Protein AF-A0A257Q5N3-F1 (afdb_monomer_lite)

Secondary structure (DSSP, 8-state):
--HHHHHHHTT--HHHHHHHTT--HHHHHHHHH-GGG--HHHHHHHHHHHHS---------TTGGGGSPP---HHHHHHHHH-----------S-TTS-SS----------------------

Foldseek 3Di:
DDLVVVLVVVVDDLCQLCVQLVHDSVVSVCCVPDVPPDDLVNVQSNCCSRPNDGDDDDDDDVVVVVPPPPPPPVVNVVVVVPPDDPDDDPPPDPDPPPPDDDDDDDPDDDDDDDDDDDDDDDD

Structure (mmCIF, N/CA/C/O backbone):
data_AF-A0A257Q5N3-F1
#
_entry.id   AF-A0A257Q5N3-F1
#
loop_
_atom_site.group_PDB
_atom_site.id
_atom_site.type_symbol
_atom_site.label_atom_id
_atom_site.label_alt_id
_atom_site.label_comp_id
_atom_site.label_asym_id
_atom_site.label_entity_id
_atom_site.label_seq_id
_atom_site.pdbx_PDB_ins_code
_atom_site.Cartn_x
_atom_site.Cartn_y
_atom_site.Cartn_z
_atom_site.occupancy
_atom_site.B_iso_or_equiv
_atom_site.auth_seq_id
_atom_site.auth_comp_id
_atom_site.auth_asym_id
_atom_site.auth_atom_id
_atom_site.pdbx_PDB_model_num
ATOM 1 N N . MET A 1 1 ? 0.655 14.820 -2.391 1.00 61.31 1 MET A N 1
ATOM 2 C CA . MET A 1 1 ? -0.186 14.171 -1.362 1.00 61.31 1 MET A CA 1
ATOM 3 C C . MET A 1 1 ? -0.161 12.679 -1.644 1.00 61.31 1 MET A C 1
ATOM 5 O O . MET A 1 1 ? -0.241 12.335 -2.816 1.00 61.31 1 MET A O 1
ATOM 9 N N . ASN A 1 2 ? 0.066 11.822 -0.645 1.00 84.75 2 ASN A N 1
ATOM 10 C CA . ASN A 1 2 ? 0.110 10.373 -0.876 1.00 84.75 2 ASN A CA 1
ATOM 11 C C . ASN A 1 2 ? -1.327 9.793 -0.909 1.00 84.75 2 ASN A C 1
ATOM 13 O O . ASN A 1 2 ? -2.256 10.408 -0.381 1.00 84.75 2 ASN A O 1
ATOM 17 N N . GLU A 1 3 ? -1.522 8.619 -1.517 1.00 87.50 3 GLU A N 1
ATOM 18 C CA . GLU A 1 3 ? -2.862 8.014 -1.667 1.00 87.50 3 GLU A CA 1
ATOM 19 C C . GLU A 1 3 ? -3.511 7.678 -0.313 1.00 87.50 3 GLU A C 1
ATOM 21 O O . GLU A 1 3 ? -4.727 7.751 -0.125 1.00 87.50 3 GLU A O 1
ATOM 26 N N . PHE A 1 4 ? -2.685 7.355 0.681 1.00 88.56 4 PHE A N 1
ATOM 27 C CA . PHE A 1 4 ? -3.146 7.028 2.022 1.00 88.56 4 PHE A CA 1
ATOM 28 C C . PHE A 1 4 ? -3.662 8.251 2.800 1.00 88.56 4 PHE A C 1
ATOM 30 O O . PHE A 1 4 ? -4.578 8.122 3.611 1.00 88.56 4 PHE A O 1
ATOM 37 N N . ASP A 1 5 ? -3.143 9.446 2.533 1.00 92.06 5 ASP A N 1
ATOM 38 C CA . ASP A 1 5 ? -3.614 10.705 3.105 1.00 92.06 5 ASP A CA 1
ATOM 39 C C . ASP A 1 5 ? -4.995 11.047 2.542 1.00 92.06 5 ASP A C 1
ATOM 41 O O . ASP A 1 5 ? -5.870 11.486 3.285 1.00 92.06 5 ASP A O 1
ATOM 45 N N . VAL A 1 6 ? -5.220 10.781 1.249 1.00 91.88 6 VAL A N 1
ATOM 46 C CA . VAL A 1 6 ? -6.542 10.901 0.609 1.00 91.88 6 VAL A CA 1
ATOM 47 C C . VAL A 1 6 ? -7.523 9.892 1.205 1.00 91.88 6 VAL A C 1
ATOM 49 O O . VAL A 1 6 ? -8.688 10.201 1.450 1.00 91.88 6 VAL A O 1
ATOM 52 N N . TYR A 1 7 ? -7.066 8.673 1.485 1.00 93.06 7 TYR A N 1
ATOM 53 C CA . TYR A 1 7 ? -7.887 7.673 2.159 1.00 93.06 7 TYR A CA 1
ATOM 54 C C . TYR A 1 7 ? -8.263 8.110 3.587 1.00 93.06 7 TYR A C 1
ATOM 56 O O . TYR A 1 7 ? -9.425 8.009 3.987 1.00 93.06 7 TYR A O 1
ATOM 64 N N . LYS A 1 8 ? -7.308 8.672 4.337 1.00 93.50 8 LYS A N 1
ATOM 65 C CA . LYS A 1 8 ? -7.539 9.225 5.680 1.00 93.50 8 LYS A CA 1
ATOM 66 C C . LYS A 1 8 ? -8.454 10.443 5.683 1.00 93.50 8 LYS A C 1
ATOM 68 O O . LYS A 1 8 ? -9.283 10.550 6.583 1.00 93.50 8 LYS A O 1
ATOM 73 N N . SER A 1 9 ? -8.339 11.344 4.705 1.00 93.25 9 SER A N 1
ATOM 74 C CA . SER A 1 9 ? -9.187 12.544 4.633 1.00 93.25 9 SER A CA 1
ATOM 75 C C . SER A 1 9 ? -10.668 12.200 4.441 1.00 93.25 9 SER A C 1
ATOM 77 O O . SER A 1 9 ? -11.535 12.954 4.870 1.00 93.25 9 SER A O 1
ATOM 79 N N . LYS A 1 10 ? -10.969 11.006 3.911 1.00 93.12 10 LYS A N 1
ATOM 80 C CA . LYS A 1 10 ? -12.319 10.417 3.845 1.00 93.12 10 LYS A CA 1
ATOM 81 C C . LYS A 1 10 ? -12.777 9.769 5.166 1.00 93.12 10 LYS A C 1
ATOM 83 O O . LYS A 1 10 ? -13.736 8.998 5.171 1.00 93.12 10 LYS A O 1
ATOM 88 N N . GLY A 1 11 ? -12.073 10.008 6.274 1.00 92.06 11 GLY A N 1
ATOM 89 C CA . GLY A 1 11 ? -12.372 9.443 7.594 1.00 92.06 11 GLY A CA 1
ATOM 90 C C . GLY A 1 11 ? -12.064 7.947 7.727 1.00 92.06 11 GLY A C 1
ATOM 91 O O . GLY A 1 11 ? -12.532 7.302 8.665 1.00 92.06 11 GLY A O 1
ATOM 92 N N . LYS A 1 12 ? -11.308 7.355 6.792 1.00 94.50 12 LYS A N 1
ATOM 93 C CA . LYS A 1 12 ? -10.982 5.924 6.823 1.00 94.50 12 LYS A CA 1
ATOM 94 C C . LYS A 1 12 ? -9.703 5.665 7.618 1.00 94.50 12 LYS A C 1
ATOM 96 O O . LYS A 1 12 ? -8.713 6.386 7.515 1.00 94.50 12 LYS A O 1
ATOM 101 N N . THR A 1 13 ? -9.714 4.592 8.405 1.00 95.12 13 THR A N 1
ATOM 102 C CA . THR A 1 13 ? -8.591 4.190 9.265 1.00 95.12 13 THR A CA 1
ATOM 103 C C . THR A 1 13 ? -7.824 3.002 8.677 1.00 95.12 13 THR A C 1
ATOM 105 O O . THR A 1 13 ? -8.307 2.311 7.776 1.00 95.12 13 THR A O 1
ATOM 108 N N . LYS A 1 14 ? -6.636 2.702 9.224 1.00 94.88 14 LYS A N 1
ATOM 109 C CA . LYS A 1 14 ? -5.896 1.467 8.890 1.00 94.88 14 LYS A CA 1
ATOM 110 C C . LYS A 1 14 ? -6.717 0.208 9.180 1.00 94.88 14 LYS A C 1
ATOM 112 O O . LYS A 1 14 ? -6.654 -0.738 8.406 1.00 94.88 14 LYS A O 1
ATOM 117 N N . ALA A 1 15 ? -7.516 0.216 10.249 1.00 95.62 15 ALA A N 1
ATOM 118 C CA . ALA A 1 15 ? -8.402 -0.895 10.589 1.00 95.62 15 ALA A CA 1
ATOM 119 C C . ALA A 1 15 ? -9.476 -1.117 9.512 1.00 95.62 15 ALA A C 1
ATOM 121 O O . ALA A 1 15 ? -9.736 -2.253 9.129 1.00 95.62 15 ALA A O 1
ATOM 122 N N . HIS A 1 16 ? -10.032 -0.037 8.952 1.00 96.12 16 HIS A N 1
ATOM 123 C CA . HIS A 1 16 ? -10.967 -0.142 7.831 1.00 96.12 16 HIS A CA 1
ATOM 124 C C . HIS A 1 16 ? -10.297 -0.734 6.583 1.00 96.12 16 HIS A C 1
ATOM 126 O O . HIS A 1 16 ? -10.883 -1.577 5.911 1.00 96.12 16 HIS A O 1
ATOM 132 N N . LEU A 1 17 ? -9.065 -0.313 6.271 1.00 96.25 17 LEU A N 1
ATOM 133 C CA . LEU A 1 17 ? -8.297 -0.888 5.159 1.00 96.25 17 LEU A CA 1
ATOM 134 C C . LEU A 1 17 ? -8.015 -2.382 5.374 1.00 96.25 17 LEU A C 1
ATOM 136 O O . LEU A 1 17 ? -8.213 -3.178 4.464 1.00 96.25 17 LEU A O 1
ATOM 140 N N . ALA A 1 18 ? -7.621 -2.765 6.589 1.00 96.44 18 ALA A N 1
ATOM 141 C CA . ALA A 1 18 ? -7.362 -4.153 6.957 1.00 96.44 18 ALA A CA 1
ATOM 142 C C . ALA A 1 18 ? -8.611 -5.029 6.788 1.00 96.44 18 ALA A C 1
ATOM 144 O O . ALA A 1 18 ? -8.552 -6.062 6.129 1.00 96.44 18 ALA A O 1
ATOM 145 N N . MET A 1 19 ? -9.757 -4.566 7.299 1.00 96.69 19 MET A N 1
ATOM 146 C CA . MET A 1 19 ? -11.044 -5.246 7.149 1.00 96.69 19 MET A CA 1
ATOM 147 C C . MET A 1 19 ? -11.437 -5.399 5.676 1.00 96.69 19 MET A C 1
ATOM 149 O O . MET A 1 19 ? -11.857 -6.476 5.266 1.00 96.69 19 MET A O 1
ATOM 153 N N . ARG A 1 20 ? -11.250 -4.348 4.868 1.00 95.31 20 ARG A N 1
ATOM 154 C CA . ARG A 1 20 ? -11.548 -4.374 3.430 1.00 95.31 20 ARG A CA 1
ATOM 155 C C . ARG A 1 20 ? -10.702 -5.400 2.671 1.00 95.31 20 ARG A C 1
ATOM 157 O O . ARG A 1 20 ? -11.207 -6.015 1.743 1.00 95.31 20 ARG A O 1
ATOM 164 N N . LEU A 1 21 ? -9.443 -5.577 3.067 1.00 95.88 21 LEU A N 1
ATOM 165 C CA . LEU A 1 21 ? -8.508 -6.518 2.442 1.00 95.88 21 LEU A CA 1
ATOM 166 C C . LEU A 1 21 ? -8.517 -7.915 3.088 1.00 95.88 21 LEU A C 1
ATOM 168 O O . LEU A 1 21 ? -7.741 -8.776 2.683 1.00 95.88 21 LEU A O 1
ATOM 172 N N . GLY A 1 22 ? -9.341 -8.153 4.116 1.00 96.69 22 GLY A N 1
ATOM 173 C CA . GLY A 1 22 ? -9.335 -9.418 4.859 1.00 96.69 22 GLY A CA 1
ATOM 174 C C . GLY A 1 22 ? -8.005 -9.698 5.574 1.00 96.69 22 GLY A C 1
ATOM 175 O O . GLY A 1 22 ? -7.600 -10.851 5.721 1.00 96.69 22 GLY A O 1
ATOM 176 N N . ARG A 1 23 ? -7.289 -8.648 5.991 1.00 95.81 23 ARG A N 1
ATOM 177 C CA . ARG A 1 23 ? -5.979 -8.723 6.660 1.00 95.81 23 ARG A CA 1
ATOM 178 C C . ARG A 1 23 ? -6.062 -8.226 8.099 1.00 95.81 23 ARG A C 1
ATOM 180 O O . ARG A 1 23 ? -7.018 -7.563 8.498 1.00 95.81 23 ARG A O 1
ATOM 187 N N . ARG A 1 24 ? -5.021 -8.504 8.887 1.00 96.44 24 ARG A N 1
ATOM 188 C CA . ARG A 1 24 ? -4.900 -7.969 10.251 1.00 96.44 24 ARG A CA 1
ATOM 189 C C . ARG A 1 24 ? -4.370 -6.522 10.219 1.00 96.44 24 ARG A C 1
ATOM 191 O O . ARG A 1 24 ? -3.491 -6.224 9.404 1.00 96.44 24 ARG A O 1
ATOM 198 N N . PRO A 1 25 ? -4.843 -5.608 11.088 1.00 95.50 25 PRO A N 1
ATOM 199 C CA . PRO A 1 25 ? -4.372 -4.216 11.128 1.00 95.50 25 PRO A CA 1
ATOM 200 C C . PRO A 1 25 ? -2.858 -4.057 11.329 1.00 95.50 25 PRO A C 1
ATOM 202 O O . PRO A 1 25 ? -2.262 -3.094 10.834 1.00 95.50 25 PRO A O 1
ATOM 205 N N . GLU A 1 26 ? -2.218 -5.007 12.011 1.00 94.88 26 GLU A N 1
ATOM 206 C CA . GLU A 1 26 ? -0.769 -5.037 12.224 1.00 94.88 26 GLU A CA 1
ATOM 207 C C . GLU A 1 26 ? -0.019 -5.241 10.900 1.00 94.88 26 GLU A C 1
ATOM 209 O O . GLU A 1 26 ? 1.015 -4.611 10.682 1.00 94.88 26 GLU A O 1
ATOM 214 N N . GLN A 1 27 ? -0.570 -6.045 9.979 1.00 94.06 27 GLN A N 1
ATOM 215 C CA . GLN A 1 27 ? 0.008 -6.260 8.647 1.00 94.06 27 GLN A CA 1
ATOM 216 C C . GLN A 1 27 ? -0.025 -4.971 7.827 1.00 94.06 27 GLN A C 1
ATOM 218 O O . GLN A 1 27 ? 1.002 -4.560 7.298 1.00 94.06 27 GLN A O 1
ATOM 223 N N . ILE A 1 28 ? -1.171 -4.280 7.807 1.00 94.75 28 ILE A N 1
ATOM 224 C CA . ILE A 1 28 ? -1.305 -2.978 7.136 1.00 94.75 28 ILE A CA 1
ATOM 225 C C . ILE A 1 28 ? -0.340 -1.957 7.736 1.00 94.75 28 ILE A C 1
ATOM 227 O O . ILE A 1 28 ? 0.283 -1.176 7.021 1.00 94.75 28 ILE A O 1
ATOM 231 N N . THR A 1 29 ? -0.201 -1.952 9.061 1.00 93.62 29 THR A N 1
ATOM 232 C CA . THR A 1 29 ? 0.727 -1.042 9.733 1.00 93.62 29 THR A CA 1
ATOM 233 C C . THR A 1 29 ? 2.159 -1.314 9.306 1.00 93.62 29 THR A C 1
ATOM 235 O O . THR A 1 29 ? 2.828 -0.357 8.923 1.00 93.62 29 THR A O 1
ATOM 238 N N . ARG A 1 30 ? 2.591 -2.581 9.293 1.00 92.44 30 ARG A N 1
ATOM 239 C CA . ARG A 1 30 ? 3.925 -2.991 8.841 1.00 92.44 30 ARG A CA 1
ATOM 240 C C . ARG A 1 30 ? 4.179 -2.602 7.387 1.00 92.44 30 ARG A C 1
ATOM 242 O O . ARG A 1 30 ? 5.169 -1.940 7.106 1.00 92.44 30 ARG A O 1
ATOM 249 N N . TRP A 1 31 ? 3.254 -2.924 6.486 1.00 93.06 31 TRP A N 1
ATOM 250 C CA . TRP A 1 31 ? 3.362 -2.581 5.066 1.00 93.06 31 TRP A CA 1
ATOM 251 C C . TRP A 1 31 ? 3.494 -1.075 4.817 1.00 93.06 31 TRP A C 1
ATOM 253 O O . TRP A 1 31 ? 4.264 -0.656 3.961 1.00 93.06 31 TRP A O 1
ATOM 263 N N . LEU A 1 32 ? 2.780 -0.252 5.588 1.00 90.50 32 LEU A N 1
ATOM 264 C CA . LEU A 1 32 ? 2.830 1.206 5.455 1.00 90.50 32 LEU A CA 1
ATOM 265 C C . LEU A 1 32 ? 4.015 1.867 6.178 1.00 90.50 32 LEU A C 1
ATOM 267 O O . LEU A 1 32 ? 4.239 3.057 5.970 1.00 90.50 32 LEU A O 1
ATOM 271 N N . SER A 1 33 ? 4.722 1.158 7.061 1.00 90.62 33 SER A N 1
ATOM 272 C CA . SER A 1 33 ? 5.873 1.705 7.802 1.00 90.62 33 SER A CA 1
ATOM 273 C C . SER A 1 33 ? 7.217 1.249 7.238 1.00 90.62 33 SER A C 1
ATOM 275 O O . SER A 1 33 ? 8.167 2.025 7.261 1.00 90.62 33 SER A O 1
ATOM 277 N N . GLU A 1 34 ? 7.286 0.046 6.668 1.00 86.44 34 GLU A N 1
ATOM 278 C CA . GLU A 1 34 ? 8.503 -0.521 6.085 1.00 86.44 34 GLU A CA 1
ATOM 279 C C . GLU A 1 34 ? 8.258 -0.954 4.628 1.00 86.44 34 GLU A C 1
ATOM 281 O O . GLU A 1 34 ? 7.898 -2.106 4.368 1.00 86.44 34 GLU A O 1
ATOM 286 N N . PRO A 1 35 ? 8.480 -0.064 3.642 1.00 76.94 35 PRO A N 1
ATOM 287 C CA . PRO A 1 35 ? 8.222 -0.373 2.234 1.00 76.94 35 PRO A CA 1
ATOM 288 C C . PRO A 1 35 ? 9.195 -1.409 1.641 1.00 76.94 35 PRO A C 1
ATOM 290 O O . PRO A 1 35 ? 8.929 -1.955 0.574 1.00 76.94 35 PRO A O 1
ATOM 293 N N . GLY A 1 36 ? 10.307 -1.712 2.323 1.00 82.06 36 GLY A N 1
ATOM 294 C CA . GLY A 1 36 ? 11.345 -2.630 1.838 1.00 82.06 36 GLY A CA 1
ATOM 295 C C . GLY A 1 36 ? 10.928 -4.101 1.745 1.00 82.06 36 GLY A C 1
ATOM 296 O O . GLY A 1 36 ? 11.633 -4.882 1.118 1.00 82.06 36 GLY A O 1
ATOM 297 N N . ASN A 1 37 ? 9.792 -4.483 2.338 1.00 81.25 37 ASN A N 1
ATOM 298 C CA . ASN A 1 37 ? 9.261 -5.851 2.289 1.00 81.25 37 ASN A CA 1
ATOM 299 C C . ASN A 1 37 ? 7.933 -5.948 1.513 1.00 81.25 37 ASN A C 1
ATOM 301 O O . ASN A 1 37 ? 7.160 -6.887 1.708 1.00 81.25 37 ASN A O 1
ATOM 305 N N . LEU A 1 38 ? 7.621 -4.949 0.682 1.00 90.88 38 LEU A N 1
ATOM 306 C CA . LEU A 1 38 ? 6.435 -4.978 -0.170 1.00 90.88 38 LEU A CA 1
ATOM 307 C C . LEU A 1 38 ? 6.722 -5.792 -1.431 1.00 90.88 38 LEU A C 1
ATOM 309 O O . LEU A 1 38 ? 7.621 -5.471 -2.205 1.00 90.88 38 LEU A O 1
ATOM 313 N N . THR A 1 39 ? 5.929 -6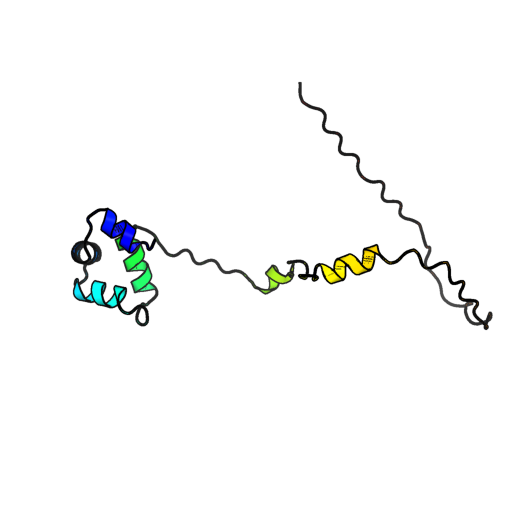.838 -1.649 1.00 92.56 39 THR A N 1
ATOM 314 C CA . THR A 1 39 ? 5.865 -7.528 -2.941 1.00 92.56 39 THR A CA 1
ATOM 315 C C . THR A 1 39 ? 4.928 -6.785 -3.892 1.00 92.56 39 THR A C 1
ATOM 317 O O . THR A 1 39 ? 4.122 -5.957 -3.459 1.00 92.56 39 THR A O 1
ATOM 320 N N . PHE A 1 40 ? 4.990 -7.108 -5.186 1.00 93.25 40 PHE A N 1
ATOM 321 C CA . PHE A 1 40 ? 4.045 -6.576 -6.173 1.00 93.25 40 PHE A CA 1
ATOM 322 C C . PHE A 1 40 ? 2.589 -6.898 -5.801 1.00 93.25 40 PHE A C 1
ATOM 324 O O . PHE A 1 40 ? 1.735 -6.017 -5.859 1.00 93.25 40 PHE A O 1
ATOM 331 N N . ASP A 1 41 ? 2.330 -8.113 -5.312 1.00 93.25 41 ASP A N 1
ATOM 332 C CA . ASP A 1 41 ? 1.003 -8.518 -4.833 1.00 93.25 41 ASP A CA 1
ATOM 333 C C . ASP A 1 41 ? 0.528 -7.628 -3.680 1.00 93.25 41 ASP A C 1
ATOM 335 O O . ASP A 1 41 ? -0.597 -7.141 -3.674 1.00 93.25 41 ASP A O 1
ATOM 339 N N . THR A 1 42 ? 1.418 -7.347 -2.723 1.00 94.19 42 THR A N 1
ATOM 340 C CA . THR A 1 42 ? 1.091 -6.501 -1.568 1.00 94.19 42 THR A CA 1
ATOM 341 C C . THR A 1 42 ? 0.800 -5.064 -1.992 1.00 94.19 42 THR A C 1
ATOM 343 O O . THR A 1 42 ? -0.105 -4.420 -1.461 1.00 94.19 42 THR A O 1
ATOM 346 N N . LEU A 1 43 ? 1.576 -4.542 -2.944 1.00 93.69 43 LEU A N 1
ATOM 347 C CA . LEU A 1 43 ? 1.359 -3.205 -3.481 1.00 93.69 43 LEU A CA 1
ATOM 348 C C . LEU A 1 43 ? 0.020 -3.120 -4.229 1.00 93.69 43 LEU A C 1
ATOM 350 O O . LEU A 1 43 ? -0.707 -2.145 -4.045 1.00 93.69 43 LEU A O 1
ATOM 354 N N . SER A 1 44 ? -0.323 -4.150 -5.003 1.00 94.25 44 SER A N 1
ATOM 355 C CA . SER A 1 44 ? -1.594 -4.245 -5.734 1.00 94.25 44 SER A CA 1
ATOM 356 C C . SER A 1 44 ? -2.784 -4.327 -4.769 1.00 94.25 44 SER A C 1
ATOM 358 O O . SER A 1 44 ? -3.707 -3.520 -4.868 1.00 94.25 44 SER A O 1
ATOM 360 N N . ASP A 1 45 ? -2.708 -5.182 -3.739 1.00 95.06 45 ASP A N 1
ATOM 361 C CA . ASP A 1 45 ? -3.698 -5.259 -2.651 1.00 95.06 45 ASP A CA 1
ATOM 362 C C . ASP A 1 45 ? -3.907 -3.886 -1.983 1.00 95.06 45 ASP A C 1
ATOM 364 O O . ASP A 1 45 ? -5.036 -3.459 -1.722 1.00 95.06 45 ASP A O 1
ATOM 368 N N . LEU A 1 46 ? -2.820 -3.159 -1.705 1.00 94.62 46 LEU A N 1
ATOM 369 C CA . LEU A 1 46 ? -2.894 -1.836 -1.086 1.00 94.62 46 LEU A CA 1
ATOM 370 C C . LEU A 1 46 ? -3.579 -0.813 -1.994 1.00 94.62 46 LEU A C 1
ATOM 372 O O . LEU A 1 46 ? -4.443 -0.078 -1.515 1.00 94.62 46 LEU A O 1
ATOM 376 N N . LEU A 1 47 ? -3.235 -0.760 -3.281 1.00 94.44 47 LEU A N 1
ATOM 377 C CA . LEU A 1 47 ? -3.856 0.163 -4.239 1.00 94.44 47 LEU A CA 1
ATOM 378 C C . LEU A 1 47 ? -5.346 -0.137 -4.424 1.00 94.44 47 LEU A C 1
ATOM 380 O O . LEU A 1 47 ? -6.181 0.774 -4.363 1.00 94.44 47 LEU A O 1
ATOM 384 N N . LEU A 1 48 ? -5.699 -1.417 -4.513 1.00 94.94 48 LEU A N 1
ATOM 385 C CA . LEU A 1 48 ? -7.084 -1.862 -4.571 1.00 94.94 48 LEU A CA 1
ATOM 386 C C . LEU A 1 48 ? -7.860 -1.429 -3.315 1.00 94.94 48 LEU A C 1
ATOM 388 O O . LEU A 1 48 ? -8.970 -0.892 -3.396 1.00 94.94 48 LEU A O 1
ATOM 392 N N . GLY A 1 49 ? -7.267 -1.610 -2.134 1.00 94.44 49 GLY A N 1
ATOM 393 C CA . GLY A 1 49 ? -7.885 -1.259 -0.857 1.00 94.44 49 GLY A CA 1
ATOM 394 C C . GLY A 1 49 ? -8.013 0.248 -0.611 1.00 94.44 49 GLY A C 1
ATOM 395 O O . GLY A 1 49 ? -9.010 0.688 -0.024 1.00 94.44 49 GLY A O 1
ATOM 396 N N . LEU A 1 50 ? -7.034 1.038 -1.055 1.00 94.69 50 LEU A N 1
ATOM 397 C CA . LEU A 1 50 ? -6.979 2.487 -0.850 1.00 94.69 50 LEU A CA 1
ATOM 398 C C . LEU A 1 50 ? -7.889 3.238 -1.820 1.00 94.69 50 LEU A C 1
ATOM 400 O O . LEU A 1 50 ? -8.694 4.068 -1.393 1.00 94.69 50 LEU A O 1
ATOM 404 N N . SER A 1 51 ? -7.799 2.929 -3.109 1.00 93.25 51 SER A N 1
ATOM 405 C CA . SER A 1 51 ? -8.421 3.740 -4.157 1.00 93.25 51 SER A CA 1
ATOM 406 C C . SER A 1 51 ? -9.160 2.940 -5.220 1.00 93.25 51 SER A C 1
ATOM 408 O O . SER A 1 51 ? -9.720 3.546 -6.128 1.00 93.25 51 SER A O 1
ATOM 410 N N . ALA A 1 52 ? -9.254 1.613 -5.069 1.00 93.81 52 ALA A N 1
ATOM 411 C CA . ALA A 1 52 ? -9.775 0.725 -6.108 1.00 93.81 52 ALA A CA 1
ATOM 412 C C . ALA A 1 52 ? -9.017 0.895 -7.439 1.00 93.81 52 ALA A C 1
ATOM 414 O O . ALA A 1 52 ? -9.617 0.887 -8.511 1.00 93.81 52 ALA A O 1
ATOM 415 N N . ALA A 1 53 ? -7.701 1.085 -7.338 1.00 94.06 53 ALA A N 1
ATOM 416 C CA . ALA A 1 53 ? -6.793 1.231 -8.465 1.00 94.06 53 ALA A CA 1
ATOM 417 C C . ALA A 1 53 ? -5.928 -0.024 -8.643 1.00 94.06 53 ALA A C 1
ATOM 419 O O . ALA A 1 53 ? -5.778 -0.815 -7.715 1.00 94.06 53 ALA A O 1
ATOM 420 N N . GLU A 1 54 ? -5.335 -0.152 -9.827 1.00 93.81 54 GLU A N 1
ATOM 421 C CA . GLU A 1 54 ? -4.445 -1.249 -10.214 1.00 93.81 54 GLU A CA 1
ATOM 422 C C . GLU A 1 54 ? -3.150 -0.683 -10.814 1.00 93.81 54 GLU A C 1
ATOM 424 O O . GLU A 1 54 ? -3.142 0.429 -11.358 1.00 93.81 54 GLU A O 1
ATOM 429 N N . LEU A 1 55 ? -2.046 -1.430 -10.721 1.00 91.38 55 LEU A N 1
ATOM 430 C CA . LEU A 1 55 ? -0.777 -1.012 -11.314 1.00 91.38 55 LEU A CA 1
ATOM 431 C C . LEU A 1 55 ? -0.806 -1.176 -12.832 1.00 91.38 55 LEU A C 1
ATOM 433 O O . LEU A 1 55 ? -0.926 -2.277 -13.361 1.00 91.38 55 LEU A O 1
ATOM 437 N N . SER A 1 56 ? -0.591 -0.071 -13.543 1.00 91.88 56 SER A N 1
ATOM 438 C CA . SER A 1 56 ? -0.353 -0.090 -14.984 1.00 91.88 56 SER A CA 1
ATOM 439 C C . SER A 1 56 ? 1.146 -0.012 -15.260 1.00 91.88 56 SER A C 1
ATOM 441 O O . SER A 1 56 ? 1.750 1.055 -15.146 1.00 91.88 56 SER A O 1
ATOM 443 N N . LEU A 1 57 ? 1.750 -1.136 -15.645 1.00 90.94 57 LEU A N 1
ATOM 444 C CA . LEU A 1 57 ? 3.146 -1.192 -16.074 1.00 90.94 57 LEU A CA 1
ATOM 445 C C . LEU A 1 57 ? 3.231 -1.043 -17.594 1.00 90.94 57 LEU A C 1
ATOM 447 O O . LEU A 1 57 ? 2.654 -1.830 -18.339 1.00 90.94 57 LEU A O 1
ATOM 451 N N . SER A 1 58 ? 3.987 -0.052 -18.058 1.00 92.00 58 SER A N 1
ATOM 452 C CA . SER A 1 58 ? 4.319 0.115 -19.473 1.00 92.00 58 SER A CA 1
ATOM 453 C C . SER A 1 58 ? 5.822 -0.003 -19.666 1.00 92.00 58 SER A C 1
ATOM 455 O O . SER A 1 58 ? 6.593 0.656 -18.966 1.00 92.00 58 SER A O 1
ATOM 457 N N . LEU A 1 59 ? 6.242 -0.804 -20.639 1.00 91.94 59 LEU A N 1
ATOM 458 C CA . LEU A 1 59 ? 7.639 -0.864 -21.044 1.00 91.94 59 LEU A CA 1
ATOM 459 C C . LEU A 1 59 ? 7.937 0.276 -22.012 1.00 91.94 59 LEU A C 1
ATOM 461 O O . LEU A 1 59 ? 7.140 0.593 -22.893 1.00 91.94 59 LEU A O 1
ATOM 465 N N . THR A 1 60 ? 9.103 0.891 -21.862 1.00 88.94 60 THR A N 1
ATOM 466 C CA . THR A 1 60 ? 9.617 1.820 -22.864 1.00 88.94 60 THR A CA 1
ATOM 467 C C . THR A 1 60 ? 11.035 1.423 -23.210 1.00 88.94 60 THR A C 1
ATOM 469 O O . THR A 1 60 ? 11.910 1.376 -22.345 1.00 88.94 60 THR A O 1
ATOM 472 N N . TYR A 1 61 ? 11.263 1.131 -24.486 1.00 88.75 61 TYR A N 1
ATOM 473 C CA . TYR A 1 61 ? 12.568 0.719 -24.968 1.00 88.75 61 TYR A CA 1
ATOM 474 C C . TYR A 1 61 ? 13.480 1.936 -25.081 1.00 88.75 61 TYR A C 1
ATOM 476 O O . TYR A 1 61 ? 13.215 2.875 -25.830 1.00 88.75 61 TYR A O 1
ATOM 484 N N . LEU A 1 62 ? 14.585 1.921 -24.338 1.00 84.56 62 LEU A N 1
ATOM 485 C CA . LEU A 1 62 ? 15.542 3.030 -24.338 1.00 84.56 62 LEU A CA 1
ATOM 486 C C . LEU A 1 62 ? 16.187 3.242 -25.716 1.00 84.56 62 LEU A C 1
ATOM 488 O O . LEU A 1 62 ? 16.504 4.374 -26.072 1.00 84.56 62 LEU A O 1
ATOM 492 N N . LEU A 1 63 ? 16.313 2.178 -26.517 1.00 85.50 63 LEU A N 1
ATOM 493 C CA . LEU A 1 63 ? 16.847 2.248 -27.881 1.00 85.50 63 LEU A CA 1
ATOM 494 C C . LEU A 1 63 ? 15.980 3.124 -28.801 1.00 85.50 63 LEU A C 1
ATOM 496 O O . LEU A 1 63 ? 16.505 3.838 -29.651 1.00 85.50 63 LEU A O 1
ATOM 500 N N . GLU A 1 64 ? 14.664 3.152 -28.586 1.00 76.75 64 GLU A N 1
ATOM 501 C CA . GLU A 1 64 ? 13.734 3.985 -29.359 1.00 76.75 64 GLU A CA 1
ATOM 502 C C . GLU A 1 64 ? 13.727 5.449 -28.885 1.00 76.75 64 GLU A C 1
ATOM 504 O O . GLU A 1 64 ? 13.378 6.355 -29.644 1.00 76.75 64 GLU A O 1
ATOM 509 N N . GLN A 1 65 ? 14.188 5.714 -27.656 1.00 69.56 65 GLN A N 1
ATOM 510 C CA . GLN A 1 65 ? 14.287 7.066 -27.092 1.00 69.56 65 GLN A CA 1
ATOM 511 C C . GLN A 1 65 ? 15.502 7.861 -27.602 1.00 69.56 65 GLN A C 1
ATOM 513 O O . GLN A 1 65 ? 15.574 9.073 -27.380 1.00 69.56 65 GLN A O 1
ATOM 518 N N . SER A 1 66 ? 16.428 7.222 -28.330 1.00 64.69 66 SER A N 1
ATOM 519 C CA . SER A 1 66 ? 17.623 7.866 -28.900 1.00 64.69 66 SER A CA 1
ATOM 520 C C . SER A 1 66 ? 17.321 8.867 -30.029 1.00 64.69 66 SER A C 1
ATOM 522 O O . SER A 1 66 ? 18.240 9.506 -30.534 1.00 64.69 66 SER A O 1
ATOM 524 N N . LYS A 1 67 ? 16.052 9.050 -30.421 1.00 65.38 67 LYS A N 1
ATOM 525 C CA . LYS A 1 67 ? 15.634 10.121 -31.345 1.00 65.38 67 LYS A CA 1
ATOM 526 C C . LYS A 1 67 ? 15.427 11.477 -30.671 1.00 65.38 67 LYS A C 1
ATOM 528 O O . LYS A 1 67 ? 15.050 12.431 -31.348 1.00 65.38 67 LYS A O 1
ATOM 533 N N . LYS A 1 68 ? 15.652 11.605 -29.356 1.00 66.88 68 LYS A N 1
ATOM 534 C CA . LYS A 1 68 ? 15.800 12.943 -28.771 1.00 66.88 68 LYS A CA 1
ATOM 535 C C . LYS A 1 68 ? 17.000 13.599 -29.456 1.00 66.88 68 LYS A C 1
ATOM 537 O O . LYS A 1 68 ? 18.079 13.005 -29.412 1.00 66.88 68 LYS A O 1
ATOM 542 N N . PRO A 1 69 ? 16.839 14.775 -30.093 1.00 63.59 69 PRO A N 1
ATOM 543 C CA . PRO A 1 69 ? 17.985 15.466 -30.656 1.00 63.59 69 PRO A CA 1
ATOM 544 C C . PRO A 1 69 ? 19.016 15.633 -29.536 1.00 63.59 69 PRO A C 1
ATOM 546 O O . PRO A 1 69 ? 18.616 15.854 -28.381 1.00 63.59 69 PRO A O 1
ATOM 549 N N . PRO A 1 70 ? 20.316 15.471 -29.833 1.00 68.94 70 PRO A N 1
ATOM 550 C CA . PRO A 1 70 ? 21.347 15.682 -28.834 1.00 68.94 70 PRO A CA 1
ATOM 551 C C . PRO A 1 70 ? 21.070 17.014 -28.139 1.00 68.94 70 PRO A C 1
ATOM 553 O O . PRO A 1 70 ? 20.703 17.997 -28.786 1.00 68.94 70 PRO A O 1
ATOM 556 N N . ARG A 1 71 ? 21.195 17.046 -26.808 1.00 68.56 71 ARG A N 1
ATOM 557 C CA . ARG A 1 71 ? 21.222 18.313 -26.073 1.00 68.56 71 ARG A CA 1
ATOM 558 C C . ARG A 1 71 ? 22.509 19.019 -26.477 1.00 68.56 71 ARG A C 1
ATOM 560 O O . ARG A 1 71 ? 23.509 18.923 -25.777 1.00 68.56 71 ARG A O 1
ATOM 567 N N . ILE A 1 72 ? 22.489 19.670 -27.632 1.00 71.75 72 ILE A N 1
ATOM 568 C CA . ILE A 1 72 ? 23.537 20.584 -28.049 1.00 71.75 72 ILE A CA 1
ATOM 569 C C . ILE A 1 72 ? 23.453 21.737 -27.040 1.00 71.75 72 ILE A C 1
ATOM 571 O O . ILE A 1 72 ? 22.392 22.365 -26.930 1.00 71.75 72 ILE A O 1
ATOM 575 N N . PRO A 1 73 ? 24.496 21.974 -26.224 1.00 74.50 73 PRO A N 1
ATOM 576 C CA . PRO A 1 73 ? 24.540 23.141 -25.353 1.00 74.50 73 PRO A CA 1
ATOM 577 C C . PRO A 1 73 ? 24.255 24.386 -26.195 1.00 74.50 73 PRO A C 1
ATOM 579 O O . PRO A 1 73 ? 24.794 24.498 -27.292 1.00 74.50 73 PRO A O 1
ATOM 582 N N . LYS A 1 74 ? 23.436 25.331 -25.713 1.00 66.19 74 LYS A N 1
ATOM 583 C CA . LYS A 1 74 ? 23.121 26.560 -26.475 1.00 66.19 74 LYS A CA 1
ATOM 584 C C . LYS A 1 74 ? 24.378 27.283 -26.976 1.00 66.19 74 LYS A C 1
ATOM 586 O O . LYS A 1 74 ? 24.377 27.769 -28.098 1.00 66.19 74 LYS A O 1
ATOM 591 N N . ALA A 1 75 ? 25.458 27.222 -26.196 1.00 67.25 75 ALA A N 1
ATOM 592 C CA . ALA A 1 75 ? 26.767 27.753 -26.562 1.00 67.25 75 ALA A CA 1
ATOM 593 C C . ALA A 1 75 ? 27.325 27.200 -27.892 1.00 67.25 75 ALA A C 1
ATOM 595 O O . ALA A 1 75 ? 28.048 27.903 -28.578 1.00 67.25 75 ALA A O 1
ATOM 596 N N . LEU A 1 76 ? 26.986 25.965 -28.285 1.00 60.09 76 LEU A N 1
ATOM 597 C CA . LEU A 1 76 ? 27.397 25.366 -29.564 1.00 60.09 76 LEU A CA 1
ATOM 598 C C . LEU A 1 76 ? 26.516 25.810 -30.746 1.00 60.09 76 LEU A C 1
ATOM 600 O O . LEU A 1 76 ? 26.998 25.845 -31.870 1.00 60.09 76 LEU A O 1
ATOM 604 N N . LEU A 1 77 ? 25.253 26.181 -30.500 1.00 61.66 77 LEU A N 1
ATOM 605 C CA . LEU A 1 77 ? 24.337 26.715 -31.523 1.00 61.66 77 LEU A CA 1
ATOM 606 C C . LEU A 1 77 ? 24.625 28.188 -31.864 1.00 61.66 77 LEU A C 1
ATOM 608 O O . LEU A 1 77 ? 24.208 28.672 -32.914 1.00 61.66 77 LEU A O 1
ATOM 612 N N . GLU A 1 78 ? 25.310 28.907 -30.976 1.00 61.38 78 GLU A N 1
ATOM 613 C CA . GLU A 1 78 ? 25.698 30.308 -31.181 1.00 61.38 78 GLU A CA 1
ATOM 614 C C . GLU A 1 78 ? 26.959 30.445 -32.052 1.00 61.38 78 GLU A C 1
ATOM 616 O O . GLU A 1 78 ? 27.082 31.430 -32.776 1.00 61.38 78 GLU A O 1
ATOM 621 N N . ILE A 1 79 ? 27.827 29.424 -32.096 1.00 57.69 79 ILE A N 1
ATOM 622 C CA . ILE A 1 79 ? 29.057 29.429 -32.914 1.00 57.69 79 ILE A CA 1
ATOM 623 C C . ILE A 1 79 ? 28.739 29.446 -34.421 1.00 57.69 79 ILE A C 1
ATOM 625 O O . ILE A 1 79 ? 29.442 30.093 -35.193 1.00 57.69 79 ILE A O 1
ATOM 629 N N . GLU A 1 80 ? 27.649 28.806 -34.857 1.00 55.62 80 GLU A N 1
ATOM 630 C CA . GLU A 1 80 ? 27.260 28.766 -36.280 1.00 55.62 80 GLU A CA 1
ATOM 631 C C . GLU A 1 80 ? 26.647 30.079 -36.792 1.00 55.62 80 GLU A C 1
ATOM 633 O O . GLU A 1 80 ? 26.531 30.277 -38.001 1.00 55.62 80 GLU A O 1
ATOM 638 N N . ARG A 1 81 ? 26.250 30.997 -35.900 1.00 53.44 81 ARG A N 1
ATOM 639 C CA . ARG A 1 81 ? 25.665 32.290 -36.297 1.00 53.44 81 ARG A CA 1
ATOM 640 C C . ARG A 1 81 ? 26.691 33.410 -36.431 1.00 53.44 81 ARG A C 1
ATOM 642 O O . ARG A 1 81 ? 26.365 34.439 -37.017 1.00 53.44 81 ARG A O 1
ATOM 649 N N . GLU A 1 82 ? 27.911 33.207 -35.939 1.00 53.47 82 GLU A N 1
ATOM 650 C CA . GLU A 1 82 ? 28.986 34.205 -36.005 1.00 53.47 82 GLU A CA 1
ATOM 651 C C . GLU A 1 82 ? 30.028 33.930 -37.097 1.00 53.47 82 GLU A C 1
ATOM 653 O O . GLU A 1 82 ? 30.852 34.801 -37.382 1.00 53.47 82 GLU A O 1
ATOM 658 N N . SER A 1 83 ? 29.976 32.782 -37.785 1.00 51.62 83 SER A N 1
ATOM 659 C CA . SER A 1 83 ? 30.788 32.582 -38.986 1.00 51.62 83 SER A CA 1
ATOM 660 C C . SER A 1 83 ? 30.189 33.355 -40.163 1.00 51.62 83 SER A C 1
ATOM 662 O O . SER A 1 83 ? 29.409 32.836 -40.963 1.00 51.62 83 SER A O 1
ATOM 664 N N . THR A 1 84 ? 30.575 34.624 -40.270 1.00 55.84 84 THR A N 1
ATOM 665 C CA . THR A 1 84 ? 30.611 35.363 -41.534 1.00 55.84 84 THR A CA 1
ATOM 666 C C . THR A 1 84 ? 31.246 34.507 -42.645 1.00 55.84 84 THR A C 1
ATOM 668 O O . THR A 1 84 ? 32.105 33.662 -42.377 1.00 55.84 84 THR A O 1
ATOM 671 N N . PRO A 1 85 ? 30.823 34.684 -43.910 1.00 46.12 85 PRO A N 1
ATOM 672 C CA . PRO A 1 85 ? 31.159 33.768 -44.990 1.00 46.12 85 PRO A CA 1
ATOM 673 C C . PRO A 1 85 ? 32.650 33.864 -45.314 1.00 46.12 85 PRO A C 1
ATOM 675 O O . PRO A 1 85 ? 33.111 34.864 -45.870 1.00 46.12 85 PRO A O 1
ATOM 678 N N . LEU A 1 86 ? 33.415 32.811 -45.023 1.00 44.28 86 LEU A N 1
ATOM 679 C CA . LEU A 1 86 ? 34.745 32.661 -45.602 1.00 44.28 86 LEU A CA 1
ATOM 680 C C . LEU A 1 86 ? 34.584 32.286 -47.077 1.00 44.28 86 LEU A C 1
ATOM 682 O O . LEU A 1 86 ? 34.473 31.124 -47.449 1.00 44.28 86 LEU A O 1
ATOM 686 N N . SER A 1 87 ? 34.480 33.347 -47.878 1.00 42.09 87 SER A N 1
ATOM 687 C CA . SER A 1 87 ? 35.347 33.629 -49.019 1.00 42.09 87 SER A CA 1
ATOM 688 C C . SER A 1 87 ? 35.848 32.403 -49.784 1.00 42.09 87 SER A C 1
ATOM 690 O O . SER A 1 87 ? 36.616 31.589 -49.275 1.00 42.09 87 SER A O 1
ATOM 692 N N . SER A 1 88 ? 35.451 32.344 -51.053 1.00 44.66 88 SER A N 1
ATOM 693 C CA . SER A 1 88 ? 35.975 31.477 -52.104 1.00 44.66 88 SER A CA 1
ATOM 694 C C . SER A 1 88 ? 37.494 31.278 -52.016 1.00 44.66 88 SER A C 1
ATOM 696 O O . SER A 1 88 ? 38.267 32.081 -52.542 1.00 44.66 88 SER A O 1
ATOM 698 N N . TYR A 1 89 ? 37.938 30.173 -51.422 1.00 41.81 8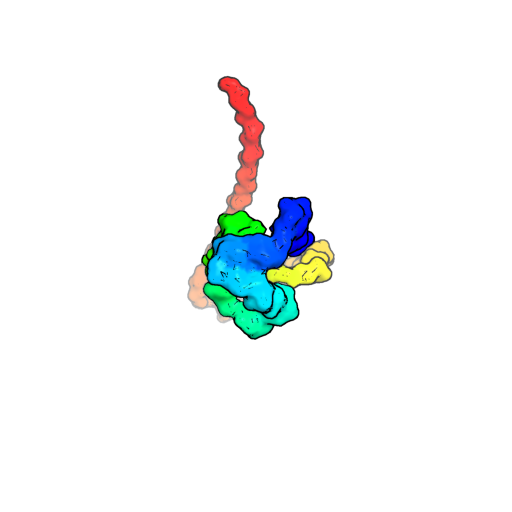9 TYR A N 1
ATOM 699 C CA . TYR A 1 89 ? 39.282 29.672 -51.673 1.00 41.81 89 TYR A CA 1
ATOM 700 C C . TYR A 1 89 ? 39.244 28.831 -52.943 1.00 41.81 89 TYR A C 1
ATOM 702 O O . TYR A 1 89 ? 38.880 27.657 -52.947 1.00 41.81 89 TYR A O 1
ATOM 710 N N . VAL A 1 90 ? 39.634 29.471 -54.043 1.00 43.50 90 VAL A N 1
ATOM 711 C CA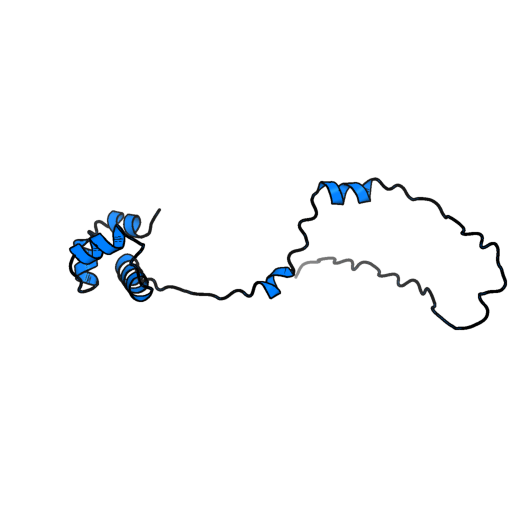 . VAL A 1 90 ? 40.138 28.781 -55.227 1.00 43.50 90 VAL A CA 1
ATOM 712 C C . VAL A 1 90 ? 41.366 27.993 -54.777 1.00 43.50 90 VAL A C 1
ATOM 714 O O . VAL A 1 90 ? 42.433 28.563 -54.547 1.00 43.50 90 VAL A O 1
ATOM 717 N N . VAL A 1 91 ? 41.225 26.677 -54.624 1.00 40.00 91 VAL A N 1
ATOM 718 C CA . VAL A 1 91 ? 42.380 25.790 -54.481 1.00 40.00 91 VAL A CA 1
ATOM 719 C C . VAL A 1 91 ? 43.020 25.685 -55.861 1.00 40.00 91 VAL A C 1
ATOM 721 O O . VAL A 1 91 ? 42.661 24.843 -56.681 1.00 40.00 91 VAL A O 1
ATOM 724 N N . ALA A 1 92 ? 43.959 26.590 -56.134 1.00 39.16 92 ALA A N 1
ATOM 725 C CA . ALA A 1 92 ? 44.888 26.455 -57.243 1.00 39.16 92 ALA A CA 1
ATOM 726 C C . ALA A 1 92 ? 45.753 25.208 -56.997 1.00 39.16 92 ALA A C 1
ATOM 728 O O . ALA A 1 92 ? 46.740 25.240 -56.259 1.00 39.16 92 ALA A O 1
ATOM 729 N N . SER A 1 93 ? 45.349 24.086 -57.595 1.00 36.59 93 SER A N 1
ATOM 730 C CA . SER A 1 93 ? 46.173 22.883 -57.689 1.00 36.59 93 SER A CA 1
ATOM 731 C C . SER A 1 93 ? 47.430 23.192 -58.506 1.00 36.59 93 SER A C 1
ATOM 733 O O . SER A 1 93 ? 47.346 23.645 -59.646 1.00 36.59 93 SER A O 1
ATOM 735 N N . LYS A 1 94 ? 48.607 22.902 -57.940 1.00 44.69 94 LYS A N 1
ATOM 736 C CA . LYS A 1 94 ? 49.913 22.963 -58.622 1.00 44.69 94 LYS A CA 1
ATOM 737 C C . LYS A 1 94 ? 50.185 21.759 -59.540 1.00 44.69 94 LYS A C 1
ATOM 739 O O . LYS A 1 94 ? 51.328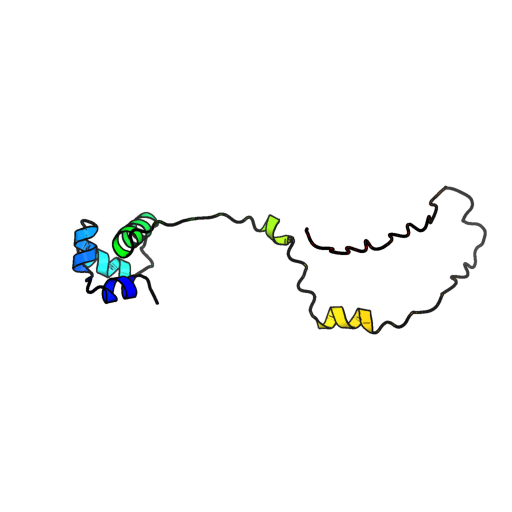 21.561 -59.938 1.00 44.69 94 LYS A O 1
ATOM 744 N N . ASN A 1 95 ? 49.179 20.949 -59.879 1.00 38.62 95 ASN A N 1
ATOM 745 C CA . ASN A 1 95 ? 49.373 19.791 -60.750 1.00 38.62 95 ASN A CA 1
ATOM 746 C C . ASN A 1 95 ? 48.159 19.564 -61.678 1.00 38.62 95 ASN A C 1
ATOM 748 O O . ASN A 1 95 ? 47.142 19.036 -61.225 1.00 38.62 95 ASN A O 1
ATOM 752 N N . PRO A 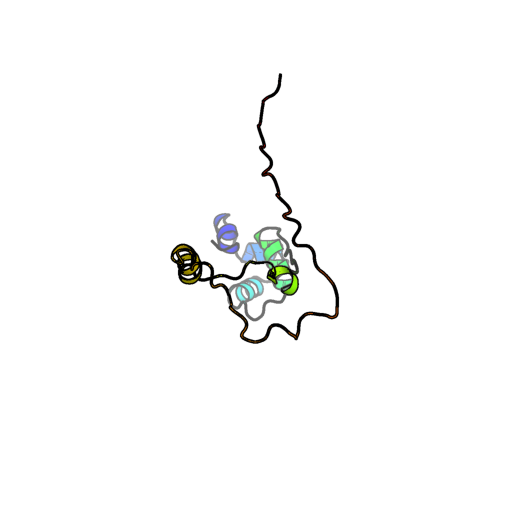1 96 ? 48.226 19.961 -62.964 1.00 42.03 96 PRO A N 1
ATOM 753 C CA . PRO A 1 96 ? 47.091 19.870 -63.889 1.00 42.03 96 PRO A CA 1
ATOM 754 C C . PRO A 1 96 ? 46.895 18.495 -64.557 1.00 42.03 96 PRO A C 1
ATOM 756 O O . PRO A 1 96 ? 46.000 18.366 -65.380 1.00 42.03 96 PRO A O 1
ATOM 759 N N . GLN A 1 97 ? 47.689 17.469 -64.231 1.00 42.44 97 GLN A N 1
ATOM 760 C CA . GLN A 1 97 ? 47.714 16.204 -64.992 1.00 42.44 97 GLN A CA 1
ATOM 761 C C . GLN A 1 97 ? 47.158 14.973 -64.254 1.00 42.44 97 GLN A C 1
ATOM 763 O O . GLN A 1 97 ? 47.465 13.851 -64.638 1.00 42.44 97 GLN A O 1
ATOM 768 N N . LEU A 1 98 ? 46.358 15.140 -63.194 1.00 44.34 98 LEU A N 1
ATOM 769 C CA . LEU A 1 98 ? 45.829 13.993 -62.430 1.00 44.34 98 LEU A CA 1
ATOM 770 C C . LEU A 1 98 ? 44.298 13.907 -62.339 1.00 44.34 98 LEU A C 1
ATOM 772 O O . LEU A 1 98 ? 43.776 13.197 -61.486 1.00 44.34 98 LEU A O 1
ATOM 776 N N . PHE A 1 99 ? 43.574 14.591 -63.225 1.00 37.31 99 PHE A N 1
ATOM 777 C CA . PHE A 1 99 ? 42.119 14.446 -63.346 1.00 37.31 99 PHE A CA 1
ATOM 778 C C . PHE A 1 99 ? 41.718 14.201 -64.800 1.00 37.31 99 PHE A C 1
ATOM 780 O O . PHE A 1 99 ? 40.992 14.980 -65.411 1.00 37.31 99 PHE A O 1
ATOM 787 N N . SER A 1 100 ? 42.211 13.106 -65.368 1.00 40.81 100 SER A N 1
ATOM 788 C CA . SER A 1 100 ? 41.717 12.581 -66.640 1.00 40.81 100 SER A CA 1
ATOM 789 C C . SER A 1 100 ? 41.558 11.072 -66.572 1.00 40.81 100 SER A C 1
ATOM 791 O O . SER A 1 100 ? 42.099 10.374 -67.413 1.00 40.81 100 SER A O 1
ATOM 793 N N . GLU A 1 101 ? 40.846 10.567 -65.568 1.00 40.84 101 GLU A N 1
ATOM 794 C CA . GLU A 1 101 ? 40.184 9.268 -65.666 1.00 40.84 101 GLU A CA 1
ATOM 795 C C . GLU A 1 101 ? 39.220 9.082 -64.488 1.00 40.84 101 GLU A C 1
ATOM 797 O O . GLU A 1 101 ? 39.566 9.317 -63.336 1.00 40.84 101 GLU A O 1
ATOM 802 N N . VAL A 1 102 ? 38.004 8.635 -64.816 1.00 32.50 102 VAL A N 1
ATOM 803 C CA . VAL A 1 102 ? 36.918 8.207 -63.914 1.00 32.50 102 VAL A CA 1
ATOM 804 C C . VAL A 1 102 ? 35.973 9.305 -63.373 1.00 32.50 102 VAL A C 1
ATOM 806 O O . VAL A 1 102 ? 35.995 9.686 -62.213 1.00 32.50 102 VAL A O 1
ATOM 809 N N . GLY A 1 103 ? 35.082 9.766 -64.261 1.00 28.78 103 GLY A N 1
ATOM 810 C CA . GLY A 1 103 ? 33.614 9.702 -64.109 1.00 28.78 103 GLY A CA 1
ATOM 811 C C . GLY A 1 103 ? 32.885 10.315 -62.894 1.00 28.78 103 GLY A C 1
ATOM 812 O O . GLY A 1 103 ? 32.951 9.770 -61.802 1.00 28.78 103 GLY A O 1
ATOM 813 N N . MET A 1 104 ? 31.985 11.273 -63.198 1.00 28.53 104 MET A N 1
ATOM 814 C CA . MET A 1 104 ? 30.775 11.694 -62.440 1.00 28.53 104 MET A CA 1
ATOM 815 C C . MET A 1 104 ? 31.011 12.366 -61.065 1.00 28.53 104 MET A C 1
ATOM 817 O O . MET A 1 104 ? 31.867 11.971 -60.299 1.00 28.53 104 MET A O 1
ATOM 821 N N . VAL A 1 105 ? 30.290 13.415 -60.650 1.00 35.62 105 VAL A N 1
ATOM 822 C CA . VAL A 1 105 ? 28.828 13.574 -60.628 1.00 35.62 105 VAL A CA 1
ATOM 823 C C . VAL A 1 105 ? 28.437 15.046 -60.831 1.00 35.62 105 VAL A C 1
ATOM 825 O O . VAL A 1 105 ? 29.029 15.969 -60.280 1.00 35.62 105 VAL A O 1
ATOM 828 N N . VAL A 1 106 ? 27.389 15.220 -61.627 1.00 34.44 106 VAL A N 1
ATOM 829 C CA . VAL A 1 106 ? 26.654 16.448 -61.927 1.00 34.44 106 VAL A CA 1
ATOM 830 C C . VAL A 1 106 ? 26.155 17.127 -60.643 1.00 34.44 106 VAL A C 1
ATOM 832 O O . VAL A 1 106 ? 25.338 16.565 -59.917 1.00 34.44 106 VAL A O 1
ATOM 835 N N . ALA A 1 107 ? 26.585 18.364 -60.388 1.00 32.06 107 ALA A N 1
ATOM 836 C CA . ALA A 1 107 ? 25.937 19.241 -59.415 1.00 32.06 107 ALA A CA 1
ATOM 837 C C . ALA A 1 107 ? 24.690 19.866 -60.060 1.00 32.06 107 ALA A C 1
ATOM 839 O O . ALA A 1 107 ? 24.699 21.010 -60.507 1.00 32.06 107 ALA A O 1
ATOM 840 N N . THR A 1 108 ? 23.609 19.093 -60.158 1.00 34.91 108 THR A N 1
ATOM 841 C CA . THR A 1 108 ? 22.281 19.654 -60.415 1.00 34.91 108 THR A CA 1
ATOM 842 C C . THR A 1 108 ? 21.757 20.250 -59.122 1.00 34.91 108 THR A C 1
ATOM 844 O O . THR A 1 108 ? 21.398 19.539 -58.185 1.00 34.91 108 THR A O 1
ATOM 847 N N . SER A 1 109 ? 21.717 21.575 -59.099 1.00 34.62 109 SER A N 1
ATOM 848 C CA . SER A 1 109 ? 20.982 22.399 -58.151 1.00 34.62 109 SER A CA 1
ATOM 849 C C . SER A 1 109 ? 19.535 21.909 -58.031 1.00 34.62 109 SER A C 1
ATOM 851 O O . SER A 1 109 ? 18.733 22.113 -58.941 1.00 34.62 109 SER A O 1
ATOM 853 N N . PHE A 1 110 ? 19.180 21.272 -56.916 1.00 32.59 110 PHE A N 1
ATOM 854 C CA . PHE A 1 110 ? 17.783 20.995 -56.591 1.00 32.59 110 PHE A CA 1
ATOM 855 C C . PHE A 1 110 ? 17.245 22.160 -55.754 1.00 32.59 110 PHE A C 1
ATOM 857 O O . PHE A 1 110 ? 17.442 22.234 -54.543 1.00 32.59 110 PHE A O 1
ATOM 864 N N . ALA A 1 111 ? 16.615 23.118 -56.433 1.00 35.91 111 ALA A N 1
ATOM 865 C CA . ALA A 1 111 ? 15.848 24.182 -55.805 1.00 35.91 111 ALA A CA 1
ATOM 866 C C . ALA A 1 111 ? 14.557 23.589 -55.215 1.00 35.91 111 ALA A C 1
ATOM 868 O O . ALA A 1 111 ? 13.579 23.378 -55.928 1.00 35.91 111 ALA A O 1
ATOM 869 N N . LEU A 1 112 ? 14.543 23.317 -53.909 1.00 37.19 112 LEU A N 1
ATOM 870 C CA . LEU A 1 112 ? 13.297 23.109 -53.170 1.00 37.19 112 LEU A CA 1
ATOM 871 C C . LEU A 1 112 ? 12.640 24.476 -52.953 1.00 37.19 112 LEU A C 1
ATOM 873 O O . LEU A 1 112 ? 13.084 25.269 -52.125 1.00 37.19 112 LEU A O 1
ATOM 877 N N . GLN A 1 113 ? 11.592 24.760 -53.727 1.00 42.34 113 GLN A N 1
ATOM 878 C CA . GLN A 1 113 ? 10.688 25.876 -53.457 1.00 42.34 113 GLN A CA 1
ATOM 879 C C . GLN A 1 113 ? 9.960 25.634 -52.118 1.00 42.34 113 GLN A C 1
ATOM 881 O O . GLN A 1 113 ? 9.456 24.529 -51.901 1.00 42.34 113 GLN A O 1
ATOM 886 N N . PRO A 1 114 ? 9.875 26.622 -51.210 1.00 42.03 114 PRO A N 1
ATOM 887 C CA . PRO A 1 114 ? 9.103 26.473 -49.983 1.00 42.03 114 PRO A CA 1
ATOM 888 C C . PRO A 1 114 ? 7.598 26.537 -50.277 1.00 42.03 114 PRO A C 1
ATOM 890 O O . PRO A 1 114 ? 7.096 27.522 -50.818 1.00 42.03 114 PRO A O 1
ATOM 893 N N . ASN A 1 115 ? 6.881 25.482 -49.879 1.00 38.34 115 ASN A N 1
ATOM 894 C CA . ASN A 1 115 ? 5.421 25.428 -49.830 1.00 38.34 115 ASN A CA 1
ATOM 895 C C . ASN A 1 115 ? 4.854 26.636 -49.067 1.00 38.34 115 ASN A C 1
ATOM 897 O O . ASN A 1 115 ? 5.020 26.758 -47.852 1.00 38.34 115 ASN A O 1
ATOM 901 N N . LYS A 1 116 ? 4.132 27.494 -49.790 1.00 34.34 116 LYS A N 1
ATOM 902 C CA . LYS A 1 116 ? 3.216 28.498 -49.250 1.00 34.34 116 LYS A CA 1
ATOM 903 C C . LYS A 1 116 ? 1.927 27.773 -48.843 1.00 34.34 116 LYS A C 1
ATOM 905 O O . LYS A 1 116 ? 1.172 27.339 -49.706 1.00 34.34 116 LYS A O 1
ATOM 910 N N . ILE A 1 117 ? 1.696 27.600 -47.543 1.00 43.00 117 ILE A N 1
ATOM 911 C CA . ILE A 1 117 ? 0.389 27.182 -47.017 1.00 43.00 117 ILE A CA 1
ATOM 912 C C . ILE A 1 117 ? -0.408 28.466 -46.780 1.00 43.00 117 ILE A C 1
ATOM 914 O O . ILE A 1 117 ? -0.177 29.163 -45.795 1.00 43.00 117 ILE A O 1
ATOM 918 N N . GLU A 1 118 ? -1.305 28.807 -47.704 1.00 37.56 118 GLU A N 1
ATOM 919 C CA . GLU A 1 118 ? -2.355 29.802 -47.466 1.00 37.56 118 GLU A CA 1
ATOM 920 C C . GLU A 1 118 ? -3.620 29.076 -47.001 1.00 37.56 118 GLU A C 1
ATOM 922 O O . GLU A 1 118 ? -4.174 28.240 -47.711 1.00 37.56 118 GLU A O 1
ATOM 927 N N . TYR A 1 119 ? -4.049 29.393 -45.779 1.00 42.88 119 TYR A N 1
ATOM 928 C CA . TYR A 1 119 ? -5.366 29.056 -45.255 1.00 42.88 119 TYR A CA 1
ATOM 929 C C . TYR A 1 119 ? -6.376 30.053 -45.828 1.00 42.88 119 TYR A C 1
ATOM 931 O O . TYR A 1 119 ? -6.174 31.259 -45.690 1.00 42.88 119 TYR A O 1
ATOM 939 N N . MET A 1 120 ? -7.460 29.565 -46.428 1.00 35.44 120 MET A N 1
ATOM 940 C CA . MET A 1 120 ? -8.678 30.345 -46.649 1.00 35.44 120 MET A CA 1
ATOM 941 C C . MET A 1 120 ? -9.882 29.496 -46.244 1.00 35.44 120 MET A C 1
ATOM 943 O O . MET A 1 120 ? -9.970 28.310 -46.564 1.00 35.44 120 MET A O 1
ATOM 947 N N . GLU A 1 121 ? -10.728 30.134 -45.447 1.00 39.94 121 GLU A N 1
ATOM 948 C CA . GLU A 1 121 ? -11.843 29.597 -44.683 1.00 39.94 121 GLU A CA 1
ATOM 949 C C . GLU A 1 121 ? -13.037 29.164 -45.551 1.00 39.94 121 GLU A C 1
ATOM 951 O O . GLU A 1 121 ? -13.245 29.623 -46.671 1.00 39.94 121 GLU A O 1
ATOM 956 N N . THR A 1 122 ? -13.824 28.272 -44.957 1.00 38.69 122 THR A N 1
ATOM 957 C CA . THR A 1 122 ? -15.186 27.838 -45.300 1.00 38.69 122 THR A CA 1
ATOM 958 C C . THR A 1 122 ? -16.163 28.967 -45.630 1.00 38.69 122 THR A C 1
ATOM 960 O O . THR A 1 122 ? -16.268 29.891 -44.826 1.00 38.69 122 THR A O 1
ATOM 963 N N . VAL A 1 123 ? -16.995 28.767 -46.666 1.00 48.28 123 VAL A N 1
ATOM 964 C CA . VAL A 1 123 ? -18.476 28.855 -46.609 1.00 48.28 123 VAL A CA 1
ATOM 965 C C . VAL A 1 123 ? -19.072 27.827 -47.568 1.00 48.28 123 VAL A C 1
ATOM 967 O O . VAL A 1 123 ? -18.636 27.808 -48.740 1.00 48.28 123 VAL A O 1
#

pLDDT: mean 70.23, std 24.23, range [28.53, 96.69]

Sequence (123 aa):
MNEFDVYKSKGKTKAHLAMRLGRRPEQITRWLSEPGNLTFDTLSDLL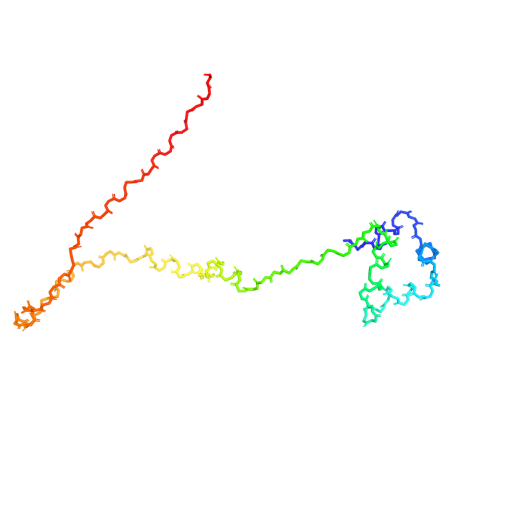LGLSAAELSLSLTYLLEQSKKPPRIPKALLEIERESTPLSSYVVASKNPQLFSEVGMVVATSFALQPNKIEYMETV

Radius of gyration: 34.05 Å; chains: 1; bounding box: 68×45×79 Å